Protein AF-A0A6M5YLM3-F1 (afdb_monomer_lite)

Secondary structure (DSSP, 8-state):
--HHHHHHHHHHH-TT-HHHHHHHHHHHHTTT-HHHHHHHHHHHHHHHHHHHHHHHH----SS-TTS----HHHHHHHHHHHHHS-SSSEEEE-TT-HHHHHHHHHTHHHHHHHHHHHH-----TTHHHHEEEE---

Radius of gyration: 16.79 Å; chains: 1; bounding box: 40×24×49 Å

Sequence (137 aa):
MNERKGFLKLLAENEDDLTTRLVYADWLDERGEHEEADRQRKWPAAKEWLVRFCRQNNPADEQDTEEWFISYETLLELGREAVERDGRELWFSCGNNMGMCDALRSECGPFWKNWSIVTGVPVPPDAEARSSFSCAC

Foldseek 3Di:
DPVLVVLVVVCVVPVLPLVSLQVSLVVCVVVVVNVLSVLSNCQNVLLVVLQVLLCVQQPDDPVCNVQDRQHSVNLLVQQVCLQVPPDLASEGENEQRPSSLVSCLVCVVSSQVSSCSNVVDDDDPCHNVRYDYDYDD

Structure (mmCIF, N/CA/C/O backbone):
data_AF-A0A6M5YLM3-F1
#
_entry.id   AF-A0A6M5YLM3-F1
#
loop_
_atom_site.group_PDB
_atom_site.id
_atom_site.type_symbol
_atom_site.label_atom_id
_atom_site.label_alt_id
_atom_site.label_comp_id
_atom_site.label_asym_id
_atom_site.label_entity_id
_atom_site.label_seq_id
_atom_site.pdbx_PDB_ins_code
_atom_site.Cartn_x
_atom_site.Cartn_y
_atom_site.Cartn_z
_atom_site.occupancy
_atom_site.B_iso_or_equiv
_atom_site.auth_seq_id
_atom_site.auth_comp_id
_atom_site.auth_asym_id
_atom_site.auth_atom_id
_atom_site.pdbx_PDB_model_num
ATOM 1 N N . MET A 1 1 ? -4.483 15.727 24.488 1.00 56.06 1 MET A N 1
ATOM 2 C CA . MET A 1 1 ? -3.949 15.148 23.232 1.00 56.06 1 MET A CA 1
ATOM 3 C C . MET A 1 1 ? -4.915 14.046 22.820 1.00 56.06 1 MET A C 1
ATOM 5 O O . MET A 1 1 ? -5.325 13.307 23.698 1.00 56.06 1 MET A O 1
ATOM 9 N N . ASN A 1 2 ? -5.370 13.989 21.567 1.00 88.06 2 ASN A N 1
ATOM 10 C CA . ASN A 1 2 ? -6.270 12.914 21.119 1.00 88.06 2 ASN A CA 1
ATOM 11 C C . ASN A 1 2 ? -5.432 11.629 20.955 1.00 88.06 2 ASN A C 1
ATOM 13 O O . ASN A 1 2 ? -4.436 11.685 20.238 1.00 88.06 2 ASN A O 1
ATOM 17 N N . GLU A 1 3 ? -5.799 10.524 21.615 1.00 91.62 3 GLU A N 1
ATOM 18 C CA . GLU A 1 3 ? -5.079 9.233 21.573 1.00 91.62 3 GLU A CA 1
ATOM 19 C C . GLU A 1 3 ? -4.790 8.784 20.136 1.00 91.62 3 GLU A C 1
ATOM 21 O O . GLU A 1 3 ? -3.657 8.426 19.819 1.00 91.62 3 GLU A O 1
ATOM 26 N N . ARG A 1 4 ? -5.762 8.954 19.226 1.00 95.06 4 ARG A N 1
ATOM 27 C CA . ARG A 1 4 ? -5.594 8.691 17.789 1.00 95.06 4 ARG A CA 1
ATOM 28 C C . ARG A 1 4 ? -4.426 9.471 17.193 1.00 95.06 4 ARG A C 1
ATOM 30 O O . ARG A 1 4 ? -3.616 8.916 16.463 1.00 95.06 4 ARG A O 1
ATOM 37 N N . LYS A 1 5 ? -4.307 10.762 17.523 1.00 94.94 5 LYS A N 1
ATOM 38 C CA . LYS A 1 5 ? -3.182 11.597 17.063 1.00 94.94 5 LYS A CA 1
ATOM 39 C C . LYS A 1 5 ? -1.848 11.117 17.642 1.00 94.94 5 LYS A C 1
ATOM 41 O O . LYS A 1 5 ? -0.827 11.317 17.000 1.00 94.94 5 LYS A O 1
ATOM 46 N N . GLY A 1 6 ? -1.857 10.507 18.829 1.00 96.38 6 GLY A N 1
ATOM 47 C CA . GLY A 1 6 ? -0.680 9.880 19.431 1.00 96.38 6 GLY A CA 1
ATOM 48 C C . GLY A 1 6 ? -0.192 8.685 18.615 1.00 96.38 6 GLY A C 1
ATOM 49 O O . GLY A 1 6 ? 0.963 8.678 18.202 1.00 96.38 6 GLY A O 1
ATOM 50 N N . PHE A 1 7 ? -1.084 7.740 18.303 1.00 96.06 7 PHE A N 1
ATOM 51 C CA . PHE A 1 7 ? -0.755 6.586 17.456 1.00 96.06 7 PHE A CA 1
ATOM 52 C C . PHE A 1 7 ? -0.262 6.999 16.070 1.00 96.06 7 PHE A C 1
ATOM 54 O O . PHE A 1 7 ? 0.787 6.543 15.628 1.00 96.06 7 PHE A O 1
ATOM 61 N N . LEU A 1 8 ? -0.976 7.915 15.408 1.00 95.06 8 LEU A N 1
ATOM 62 C CA . LEU A 1 8 ? -0.589 8.395 14.080 1.00 95.06 8 LEU A CA 1
ATOM 63 C C . LEU A 1 8 ? 0.775 9.090 14.089 1.00 95.06 8 LEU A C 1
ATOM 65 O O . LEU A 1 8 ? 1.529 8.954 13.134 1.00 95.06 8 LEU A O 1
ATOM 69 N N . LYS A 1 9 ? 1.109 9.814 15.164 1.00 96.19 9 LYS A N 1
ATOM 70 C CA . LYS A 1 9 ? 2.429 10.427 15.310 1.00 96.19 9 LYS A CA 1
ATOM 71 C C . LYS A 1 9 ? 3.526 9.364 15.439 1.00 96.19 9 LYS A C 1
ATOM 73 O O . LYS A 1 9 ? 4.521 9.464 14.734 1.00 96.19 9 LYS A O 1
ATOM 78 N N . LEU A 1 10 ? 3.338 8.357 16.294 1.00 96.12 10 LEU A N 1
ATOM 79 C CA . LEU A 1 10 ? 4.313 7.273 16.469 1.00 96.12 10 LEU A CA 1
ATOM 80 C C . LEU A 1 10 ? 4.535 6.498 15.164 1.00 96.12 10 LEU A C 1
ATOM 82 O O . LEU A 1 10 ? 5.672 6.249 14.782 1.00 96.12 10 LEU A O 1
ATOM 86 N N . LEU A 1 11 ? 3.457 6.191 14.438 1.00 95.44 11 LEU A N 1
ATOM 87 C CA . LEU A 1 11 ? 3.545 5.518 13.139 1.00 95.44 11 LEU A CA 1
ATOM 88 C C . LEU A 1 11 ? 4.132 6.410 12.037 1.00 95.44 11 LEU A C 1
ATOM 90 O O . LEU A 1 11 ? 4.679 5.888 11.079 1.00 95.44 11 LEU A O 1
ATOM 94 N N . ALA A 1 12 ? 4.049 7.737 12.147 1.00 94.31 12 ALA A N 1
ATOM 95 C CA . ALA A 1 12 ? 4.752 8.635 11.230 1.00 94.31 12 ALA A CA 1
ATOM 96 C C . ALA A 1 12 ? 6.263 8.700 11.520 1.00 94.31 12 ALA A C 1
ATOM 98 O O . ALA A 1 12 ? 7.050 8.928 10.607 1.00 94.31 12 ALA A O 1
ATOM 99 N N . GLU A 1 13 ? 6.672 8.511 12.779 1.00 96.06 13 GLU A N 1
ATOM 100 C CA . GLU A 1 13 ? 8.084 8.449 13.185 1.00 96.06 13 GLU A CA 1
ATOM 101 C C . GLU A 1 13 ? 8.718 7.090 12.847 1.00 96.06 13 GLU A C 1
ATOM 103 O O . GLU A 1 13 ? 9.888 7.033 12.471 1.00 96.06 13 GLU A O 1
ATOM 108 N N . ASN A 1 14 ? 7.949 6.003 12.956 1.00 95.38 14 ASN A N 1
ATOM 109 C CA . ASN A 1 14 ? 8.351 4.660 12.554 1.00 95.38 14 ASN A CA 1
ATOM 110 C C . ASN A 1 14 ? 7.140 3.867 12.040 1.00 95.38 14 ASN A C 1
ATOM 112 O O . ASN A 1 14 ? 6.421 3.226 12.810 1.00 95.38 14 ASN A O 1
ATOM 116 N N . GLU A 1 15 ? 6.921 3.885 10.727 1.00 93.31 15 GLU A N 1
ATOM 117 C CA . GLU A 1 15 ? 5.767 3.208 10.127 1.00 93.31 15 GLU A CA 1
ATOM 118 C C . GLU A 1 15 ? 5.850 1.678 10.203 1.00 93.31 15 GLU A C 1
ATOM 120 O O . GLU A 1 15 ? 4.821 1.001 10.180 1.00 93.31 15 GLU A O 1
ATOM 125 N N . ASP A 1 16 ? 7.049 1.120 10.357 1.00 94.44 16 ASP A N 1
ATOM 126 C CA . ASP A 1 16 ? 7.266 -0.324 10.466 1.00 94.44 16 ASP A CA 1
ATOM 127 C C . ASP A 1 16 ? 7.174 -0.834 11.913 1.00 94.44 16 ASP A C 1
ATOM 129 O O . ASP A 1 16 ? 7.402 -2.019 12.171 1.00 94.44 16 ASP A O 1
ATOM 133 N N . ASP A 1 17 ? 6.802 0.024 12.873 1.00 96.94 17 ASP A N 1
ATOM 134 C CA . ASP A 1 17 ? 6.526 -0.397 14.245 1.00 96.94 17 ASP A CA 1
ATOM 135 C C . ASP A 1 17 ? 5.252 -1.254 14.315 1.00 96.94 17 ASP A C 1
ATOM 137 O O . ASP A 1 17 ? 4.132 -0.775 14.532 1.00 96.94 17 ASP A O 1
ATOM 141 N N . LEU A 1 18 ? 5.448 -2.564 14.157 1.00 96.06 18 LEU A N 1
ATOM 142 C CA . LEU A 1 18 ? 4.393 -3.566 14.240 1.00 96.06 18 LEU A CA 1
ATOM 143 C C . LEU A 1 18 ? 3.655 -3.516 15.582 1.00 96.06 18 LEU A C 1
ATOM 145 O O . LEU A 1 18 ? 2.439 -3.690 15.612 1.00 96.06 18 LEU A O 1
ATOM 149 N N . THR A 1 19 ? 4.364 -3.262 16.685 1.00 97.12 19 THR A N 1
ATOM 150 C CA . THR A 1 19 ? 3.750 -3.247 18.018 1.00 97.12 19 THR A CA 1
ATOM 151 C C . THR A 1 19 ? 2.783 -2.079 18.126 1.00 97.12 19 THR A C 1
ATOM 153 O O . THR A 1 19 ? 1.612 -2.276 18.449 1.00 97.12 19 THR A O 1
ATOM 156 N N . THR A 1 20 ? 3.243 -0.873 17.784 1.00 97.19 20 THR A N 1
ATOM 157 C CA . THR A 1 20 ? 2.396 0.325 17.780 1.00 97.19 20 THR A CA 1
ATOM 158 C C . THR A 1 20 ? 1.204 0.149 16.843 1.00 97.19 20 THR A C 1
ATOM 160 O O . THR A 1 20 ? 0.086 0.532 17.190 1.00 97.19 20 THR A O 1
ATOM 163 N N . ARG A 1 21 ? 1.407 -0.475 15.678 1.00 97.12 21 ARG A N 1
ATOM 164 C CA . ARG A 1 21 ? 0.339 -0.695 14.702 1.00 97.12 21 ARG A CA 1
ATOM 165 C C . ARG A 1 21 ? -0.738 -1.661 15.199 1.00 97.12 21 ARG A C 1
ATOM 167 O O . ARG A 1 21 ? -1.918 -1.385 15.003 1.00 97.12 21 ARG A O 1
ATOM 174 N N . LEU A 1 22 ? -0.357 -2.754 15.863 1.00 97.75 22 LEU A N 1
ATOM 175 C CA . LEU A 1 22 ? -1.309 -3.710 16.441 1.00 97.75 22 LEU A CA 1
ATOM 176 C C . LEU A 1 22 ? -2.087 -3.104 17.612 1.00 97.75 22 LEU A C 1
ATOM 178 O O . LEU A 1 22 ? -3.307 -3.216 17.645 1.00 97.75 22 LEU A O 1
ATOM 182 N N . VAL A 1 23 ? -1.410 -2.384 18.512 1.00 98.06 23 VAL A N 1
ATOM 183 C CA . VAL A 1 23 ? -2.087 -1.676 19.613 1.00 98.06 23 VAL A CA 1
ATOM 184 C C . VAL A 1 23 ? -3.060 -0.630 19.066 1.00 98.06 23 VAL A C 1
ATOM 186 O O . VAL A 1 23 ? -4.170 -0.487 19.576 1.00 98.06 23 VAL A O 1
ATOM 189 N N . TYR A 1 24 ? -2.676 0.084 18.004 1.00 98.00 24 TYR A N 1
ATOM 190 C CA . TYR A 1 24 ? -3.575 1.029 17.355 1.00 98.00 24 TYR A CA 1
ATOM 191 C C . TYR A 1 24 ? -4.788 0.329 16.726 1.00 98.00 24 TYR A C 1
ATOM 193 O O . TYR A 1 24 ? -5.907 0.824 16.854 1.00 98.00 24 TYR A O 1
ATOM 201 N N . ALA A 1 25 ? -4.588 -0.829 16.091 1.00 98.19 25 ALA A N 1
ATOM 202 C CA . ALA A 1 25 ? -5.677 -1.628 15.540 1.00 98.19 25 ALA A CA 1
ATOM 203 C C . ALA A 1 25 ? -6.667 -2.077 16.624 1.00 98.19 25 ALA A C 1
ATOM 205 O O . ALA A 1 25 ? -7.867 -1.910 16.444 1.00 98.19 25 ALA A O 1
ATOM 206 N N . ASP A 1 26 ? -6.190 -2.578 17.763 1.00 98.44 26 ASP A N 1
ATOM 207 C CA . ASP A 1 26 ? -7.068 -2.991 18.865 1.00 98.44 26 ASP A CA 1
ATOM 208 C C . ASP A 1 26 ? -7.832 -1.791 19.451 1.00 98.44 26 ASP A C 1
ATOM 210 O O . ASP A 1 26 ? -9.042 -1.861 19.659 1.00 98.44 26 ASP A O 1
ATOM 214 N N . TRP A 1 27 ? -7.167 -0.641 19.601 1.00 98.12 27 TRP A N 1
ATOM 215 C CA . TRP A 1 27 ? -7.802 0.607 20.042 1.00 98.12 27 TRP A CA 1
ATOM 216 C C . TRP A 1 27 ? -8.924 1.085 19.099 1.00 98.12 27 TRP A C 1
ATOM 218 O O . TRP A 1 27 ? -9.931 1.627 19.571 1.00 98.12 27 TRP A O 1
ATOM 228 N N . LEU A 1 28 ? -8.749 0.910 17.780 1.00 98.12 28 LEU A N 1
ATOM 229 C CA . LEU A 1 28 ? -9.754 1.202 16.748 1.00 98.12 28 LEU A CA 1
ATOM 230 C C . LEU A 1 28 ? -10.935 0.226 16.836 1.00 98.12 28 LEU A C 1
ATOM 232 O O . LEU A 1 28 ? -12.094 0.642 16.786 1.00 98.12 28 LEU A O 1
ATOM 236 N N . ASP A 1 29 ? -10.635 -1.059 17.007 1.00 98.19 29 ASP A N 1
ATOM 237 C CA . ASP A 1 29 ? -11.604 -2.153 17.072 1.00 98.19 29 ASP A CA 1
ATOM 238 C C . ASP A 1 29 ? -12.555 -2.001 18.270 1.00 98.19 29 ASP A C 1
ATOM 240 O O . ASP A 1 29 ? -13.775 -2.069 18.120 1.00 98.19 29 ASP A O 1
ATOM 244 N N . GLU A 1 30 ? -12.011 -1.658 19.443 1.00 97.94 30 GLU A N 1
ATOM 245 C CA . GLU A 1 30 ? -12.773 -1.348 20.663 1.00 97.94 30 GLU A CA 1
ATOM 246 C C . GLU A 1 30 ? -13.740 -0.163 20.497 1.00 97.94 30 GLU A C 1
ATOM 248 O O . GLU A 1 30 ? -14.700 -0.019 21.257 1.00 97.94 30 GLU A O 1
ATOM 253 N N . ARG A 1 31 ? -13.494 0.702 19.508 1.00 97.31 31 ARG A N 1
ATOM 254 C CA . ARG A 1 31 ? -14.304 1.891 19.198 1.00 97.31 31 ARG A CA 1
ATOM 255 C C . ARG A 1 31 ? -15.254 1.676 18.020 1.00 97.31 31 ARG A C 1
ATOM 257 O O . ARG A 1 31 ? -15.941 2.616 17.624 1.00 97.31 31 ARG A O 1
ATOM 264 N N . GLY A 1 32 ? -15.322 0.456 17.487 1.00 97.75 32 GLY A N 1
ATOM 265 C CA . GLY A 1 32 ? -16.178 0.098 16.358 1.00 97.75 32 GLY A CA 1
ATOM 266 C C . GLY A 1 32 ? -15.606 0.475 14.988 1.00 97.75 32 GLY A C 1
ATOM 267 O O . GLY A 1 32 ? -16.296 0.319 13.983 1.00 97.75 32 GLY A O 1
ATOM 268 N N . GLU A 1 33 ? -14.354 0.943 14.909 1.00 97.56 33 GLU A N 1
ATOM 269 C CA . GLU A 1 33 ? -13.656 1.234 13.646 1.00 97.56 33 GLU A CA 1
ATOM 270 C C . GLU A 1 33 ? -13.01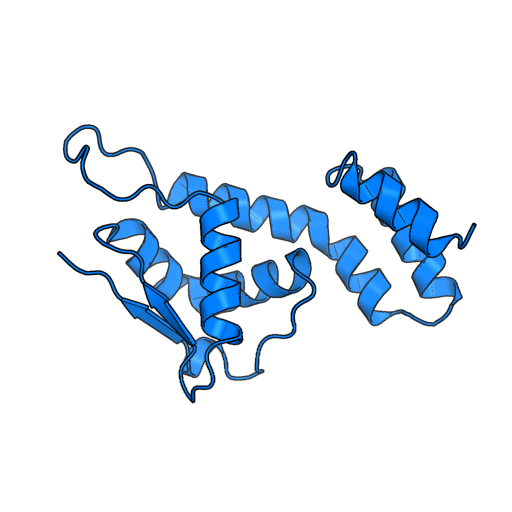8 -0.051 13.065 1.00 97.56 33 GLU A C 1
ATOM 272 O O . GLU A 1 33 ? -11.830 -0.087 12.742 1.00 97.56 33 GLU A O 1
ATOM 277 N N . HIS A 1 34 ? -13.811 -1.124 12.942 1.00 97.81 34 HIS A N 1
ATOM 278 C CA . HIS A 1 34 ? -13.345 -2.478 12.600 1.00 97.81 34 HIS A CA 1
ATOM 279 C C . HIS A 1 34 ? -12.613 -2.559 11.253 1.00 97.81 34 HIS A C 1
ATOM 281 O O . HIS A 1 34 ? -11.590 -3.229 11.142 1.00 97.81 34 HIS A O 1
ATOM 287 N N . GLU A 1 35 ? -13.101 -1.860 10.224 1.00 96.75 35 GLU A N 1
ATOM 288 C CA . GLU A 1 35 ? -12.489 -1.881 8.886 1.00 96.75 35 GLU A CA 1
ATOM 289 C C . GLU A 1 35 ? -11.086 -1.259 8.887 1.00 96.75 35 GLU A C 1
ATOM 291 O O . GLU A 1 35 ? -10.152 -1.789 8.281 1.00 96.75 35 GLU A O 1
ATOM 296 N N . GLU A 1 36 ? -10.923 -0.155 9.615 1.00 96.88 36 GLU A N 1
ATOM 297 C CA . GLU A 1 36 ? -9.639 0.523 9.760 1.00 96.88 36 GLU A CA 1
ATOM 298 C C . GLU A 1 36 ? -8.685 -0.300 10.635 1.00 96.88 36 GLU A C 1
ATOM 300 O O . GLU A 1 36 ? -7.515 -0.444 10.284 1.00 96.88 36 GLU A O 1
ATOM 305 N N . ALA A 1 37 ? -9.178 -0.921 11.713 1.00 97.94 37 ALA A N 1
ATOM 306 C CA . ALA A 1 37 ? -8.400 -1.867 12.514 1.00 97.94 37 ALA A CA 1
ATOM 307 C C . ALA A 1 37 ? -7.856 -3.021 11.654 1.00 97.94 37 ALA A C 1
ATOM 309 O O . ALA A 1 37 ? -6.664 -3.340 11.682 1.00 97.94 37 ALA A O 1
ATOM 310 N N . ASP A 1 38 ? -8.711 -3.606 10.820 1.00 98.19 38 ASP A N 1
ATOM 311 C CA . ASP A 1 38 ? -8.347 -4.657 9.877 1.00 98.19 38 ASP A CA 1
ATOM 312 C C . ASP A 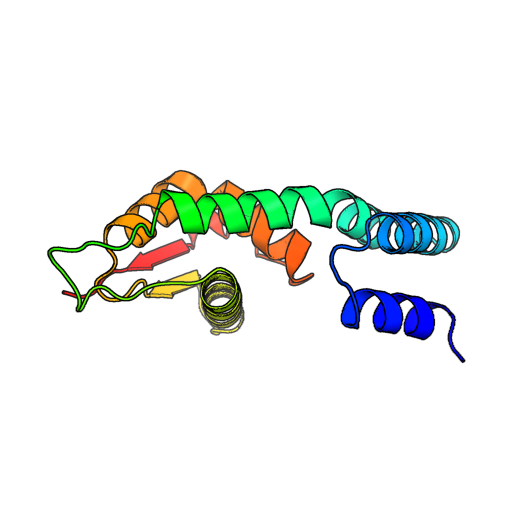1 38 ? -7.294 -4.205 8.864 1.00 98.19 38 ASP A C 1
ATOM 314 O O . ASP A 1 38 ? -6.361 -4.955 8.554 1.00 98.19 38 ASP A O 1
ATOM 318 N N . ARG A 1 39 ? -7.417 -2.979 8.349 1.00 97.62 39 ARG A N 1
ATOM 319 C CA . ARG A 1 39 ? -6.422 -2.390 7.450 1.00 97.62 39 ARG A CA 1
ATOM 320 C C . ARG A 1 39 ? -5.071 -2.252 8.144 1.00 97.62 39 ARG A C 1
ATOM 322 O O . ARG A 1 39 ? -4.066 -2.671 7.573 1.00 97.62 39 ARG A O 1
ATOM 329 N N . GLN A 1 40 ? -5.042 -1.740 9.376 1.00 97.69 40 GLN A N 1
ATOM 330 C CA . GLN A 1 40 ? -3.813 -1.610 10.166 1.00 97.69 40 GLN A CA 1
ATOM 331 C C . GLN A 1 40 ? -3.136 -2.969 10.395 1.00 97.69 40 GLN A C 1
ATOM 333 O O . GLN A 1 40 ? -1.921 -3.076 10.242 1.00 97.69 40 GLN A O 1
ATOM 338 N N . ARG A 1 41 ? -3.905 -4.032 10.666 1.00 97.94 41 ARG A N 1
ATOM 339 C CA . ARG A 1 41 ? -3.371 -5.402 10.815 1.00 97.94 41 ARG A CA 1
ATOM 340 C C . ARG A 1 41 ? -2.791 -5.963 9.512 1.00 97.94 41 ARG A C 1
ATOM 342 O O . ARG A 1 41 ? -1.798 -6.685 9.546 1.00 97.94 41 ARG A O 1
ATOM 349 N N . LYS A 1 42 ? -3.388 -5.636 8.361 1.00 98.19 42 LYS A N 1
ATOM 350 C CA . LYS A 1 42 ? -2.946 -6.099 7.027 1.00 98.19 42 LYS A CA 1
ATOM 351 C C . LYS A 1 42 ? -1.783 -5.280 6.456 1.00 98.19 42 LYS A C 1
ATOM 353 O O . LYS A 1 42 ? -1.073 -5.767 5.578 1.00 98.19 42 LYS A O 1
ATOM 358 N N . TRP A 1 43 ? -1.584 -4.058 6.948 1.00 98.06 43 TRP A N 1
ATOM 359 C CA . TRP A 1 43 ? -0.613 -3.098 6.419 1.00 98.06 43 TRP A CA 1
ATOM 360 C C . TRP A 1 43 ? 0.825 -3.637 6.301 1.00 98.06 43 TRP A C 1
ATOM 362 O O . TRP A 1 43 ? 1.397 -3.462 5.227 1.00 98.06 43 TRP A O 1
ATOM 372 N N . PRO A 1 44 ? 1.412 -4.343 7.296 1.00 97.56 44 PRO A N 1
ATOM 373 C CA . PRO A 1 44 ? 2.804 -4.802 7.200 1.00 97.56 44 PRO A CA 1
ATOM 374 C C . PRO A 1 44 ? 3.039 -5.755 6.023 1.00 97.56 44 PRO A C 1
ATOM 376 O O . PRO A 1 44 ? 3.957 -5.555 5.232 1.00 97.56 44 PRO A O 1
ATOM 379 N N . ALA A 1 45 ? 2.158 -6.746 5.859 1.00 97.94 45 ALA A N 1
ATOM 380 C CA . ALA A 1 45 ? 2.242 -7.700 4.756 1.00 97.94 45 ALA A CA 1
ATOM 381 C C . ALA A 1 45 ? 2.002 -7.027 3.394 1.00 97.94 45 ALA A C 1
ATOM 383 O O . ALA A 1 45 ? 2.632 -7.391 2.403 1.00 97.94 45 ALA A O 1
ATOM 384 N N . ALA A 1 46 ? 1.114 -6.030 3.343 1.00 98.00 46 ALA A N 1
ATOM 385 C CA . ALA A 1 46 ? 0.854 -5.270 2.126 1.00 98.00 46 ALA A CA 1
ATOM 386 C C . ALA A 1 46 ? 2.052 -4.406 1.704 1.00 98.00 46 ALA A C 1
ATOM 388 O O . ALA A 1 46 ? 2.427 -4.413 0.529 1.00 98.00 46 ALA A O 1
ATOM 389 N N . LYS A 1 47 ? 2.698 -3.719 2.657 1.00 97.62 47 LYS A N 1
ATOM 390 C CA . LYS A 1 47 ? 3.938 -2.976 2.397 1.00 97.62 47 LYS A CA 1
ATOM 391 C C . LYS A 1 47 ? 5.055 -3.911 1.947 1.00 97.62 47 LYS A C 1
ATOM 393 O O . LYS A 1 47 ? 5.689 -3.644 0.930 1.00 97.62 47 LYS A O 1
ATOM 398 N N . GLU A 1 48 ? 5.273 -5.021 2.652 1.00 97.50 48 GLU A N 1
ATOM 399 C CA . GLU A 1 48 ? 6.298 -6.001 2.274 1.00 97.50 48 GLU A CA 1
ATOM 400 C C . GLU A 1 48 ? 6.077 -6.526 0.849 1.00 97.50 48 GLU A C 1
ATOM 402 O O . GLU A 1 48 ? 7.028 -6.632 0.069 1.00 97.50 48 GLU A O 1
ATOM 407 N N . TRP A 1 49 ? 4.822 -6.804 0.482 1.00 98.19 49 TRP A N 1
ATOM 408 C CA . TRP A 1 49 ? 4.479 -7.228 -0.869 1.00 98.19 49 TRP A CA 1
ATOM 409 C C . TRP A 1 49 ? 4.872 -6.174 -1.911 1.00 98.19 49 TRP A C 1
ATOM 411 O O . TRP A 1 49 ? 5.546 -6.528 -2.875 1.00 98.19 49 TRP A O 1
ATOM 421 N N . LEU A 1 50 ? 4.517 -4.899 -1.704 1.00 97.44 50 LEU A N 1
ATOM 422 C CA . LEU A 1 50 ? 4.831 -3.808 -2.640 1.00 97.44 50 LEU A CA 1
ATOM 423 C C . LEU A 1 50 ? 6.340 -3.568 -2.762 1.00 97.44 50 LEU A C 1
ATOM 425 O O . LEU A 1 50 ? 6.858 -3.456 -3.870 1.00 97.44 50 LEU A O 1
ATOM 429 N N . VAL A 1 51 ? 7.067 -3.560 -1.642 1.00 95.75 51 VAL A N 1
ATOM 430 C CA . VAL A 1 51 ? 8.532 -3.410 -1.641 1.00 95.75 51 VAL A CA 1
ATOM 431 C C . VAL A 1 51 ? 9.191 -4.553 -2.412 1.00 95.75 51 VAL A C 1
ATOM 433 O O . VAL A 1 51 ? 10.081 -4.334 -3.239 1.00 95.75 51 VAL A O 1
ATOM 436 N N . ARG A 1 52 ? 8.743 -5.792 -2.180 1.00 95.81 52 ARG A N 1
ATOM 437 C CA . ARG A 1 52 ? 9.245 -6.960 -2.910 1.00 95.81 52 ARG A CA 1
ATOM 438 C C . ARG A 1 52 ? 8.898 -6.888 -4.396 1.00 95.81 52 ARG A C 1
ATOM 440 O O . ARG A 1 52 ? 9.755 -7.222 -5.210 1.00 95.81 52 ARG A O 1
ATOM 447 N N . PHE A 1 53 ? 7.685 -6.456 -4.728 1.00 95.50 53 PHE A N 1
ATOM 448 C CA . PHE A 1 53 ? 7.217 -6.284 -6.099 1.00 95.50 53 PHE A CA 1
ATOM 449 C C . PHE A 1 53 ? 8.094 -5.287 -6.868 1.00 95.50 53 PHE A C 1
ATOM 451 O O . PHE A 1 53 ? 8.587 -5.635 -7.940 1.00 95.50 53 PHE A O 1
ATOM 458 N N . CYS A 1 54 ? 8.395 -4.118 -6.287 1.00 92.75 54 CYS A N 1
ATOM 459 C CA . CYS A 1 54 ? 9.344 -3.165 -6.870 1.00 92.75 54 CYS A CA 1
ATOM 460 C C . CYS A 1 54 ? 10.718 -3.804 -7.086 1.00 92.75 54 CYS A C 1
ATOM 462 O O . CYS A 1 54 ? 11.252 -3.769 -8.187 1.00 92.75 54 CYS A O 1
ATOM 464 N N . ARG A 1 55 ? 11.279 -4.454 -6.059 1.00 90.81 55 ARG A N 1
ATOM 465 C CA . ARG A 1 55 ? 12.623 -5.046 -6.146 1.00 90.81 55 ARG A CA 1
ATOM 466 C C . ARG A 1 55 ? 12.744 -6.129 -7.225 1.00 90.81 55 ARG A C 1
ATOM 468 O O . ARG A 1 55 ? 13.822 -6.312 -7.775 1.00 90.81 55 ARG A O 1
ATOM 475 N N . GLN A 1 56 ? 11.682 -6.893 -7.468 1.00 91.75 56 GLN A N 1
ATOM 476 C CA . GLN A 1 56 ? 11.697 -8.004 -8.424 1.00 91.75 56 GLN A CA 1
ATOM 477 C C . GLN A 1 56 ? 11.498 -7.556 -9.873 1.00 91.75 56 GLN A C 1
ATOM 479 O O . GLN A 1 56 ? 12.049 -8.193 -10.765 1.00 91.75 56 GLN A O 1
ATOM 484 N N . ASN A 1 57 ? 10.729 -6.489 -10.096 1.00 89.50 57 ASN A N 1
ATOM 485 C CA . ASN A 1 57 ? 10.285 -6.076 -11.433 1.00 89.50 57 ASN A CA 1
ATOM 486 C C . ASN A 1 57 ? 10.894 -4.751 -11.904 1.00 89.50 57 ASN A C 1
ATOM 488 O O . ASN A 1 57 ? 10.559 -4.270 -12.978 1.00 89.50 57 ASN A O 1
ATOM 492 N N . ASN A 1 58 ? 11.777 -4.169 -11.097 1.00 84.00 58 ASN A N 1
ATOM 493 C CA . ASN A 1 58 ? 12.571 -2.996 -11.434 1.00 84.00 58 ASN A CA 1
ATOM 494 C C . ASN A 1 58 ? 14.045 -3.208 -11.014 1.00 84.00 58 ASN A C 1
ATOM 496 O O . ASN A 1 58 ? 14.565 -2.468 -10.171 1.00 84.00 58 ASN A O 1
ATOM 500 N N . PRO A 1 59 ? 14.707 -4.292 -11.477 1.00 77.56 59 PRO A N 1
ATOM 501 C CA . PRO A 1 59 ? 16.142 -4.442 -11.271 1.00 77.56 59 PRO A CA 1
ATOM 502 C C . PRO A 1 59 ? 16.881 -3.346 -12.046 1.00 77.56 59 PRO A C 1
ATOM 504 O O . PRO A 1 59 ? 16.433 -2.936 -13.107 1.00 77.56 59 PRO A O 1
ATOM 507 N N . ALA A 1 60 ? 18.022 -2.886 -11.534 1.00 69.75 60 ALA A N 1
ATOM 508 C CA . ALA A 1 60 ? 18.871 -1.984 -12.304 1.00 69.75 60 ALA A CA 1
ATOM 509 C C . ALA A 1 60 ? 19.367 -2.709 -13.565 1.00 69.75 60 ALA A C 1
ATOM 511 O O . ALA A 1 60 ? 20.045 -3.735 -13.445 1.00 69.75 60 ALA A O 1
ATOM 512 N N . ASP A 1 61 ? 19.037 -2.189 -14.745 1.00 71.12 61 ASP A N 1
ATOM 513 C CA . ASP A 1 61 ? 19.646 -2.641 -15.989 1.00 71.12 61 ASP A CA 1
ATOM 514 C C . ASP A 1 61 ? 20.981 -1.909 -16.191 1.00 71.12 61 ASP A C 1
ATOM 516 O O . ASP A 1 61 ? 21.041 -0.703 -16.425 1.00 71.12 61 ASP A O 1
ATOM 520 N N . GLU A 1 62 ? 22.092 -2.639 -16.071 1.00 68.94 62 GLU A N 1
ATOM 521 C CA . GLU A 1 62 ? 23.433 -2.087 -16.304 1.00 68.94 62 GLU A CA 1
ATOM 522 C C . GLU A 1 62 ? 23.671 -1.711 -17.780 1.00 68.94 62 GLU A C 1
ATOM 524 O O . GLU A 1 62 ? 24.630 -0.998 -18.083 1.00 68.94 62 GLU A O 1
ATOM 529 N N . GLN A 1 63 ? 22.830 -2.194 -18.701 1.00 68.19 63 GLN A N 1
ATOM 530 C CA . GLN A 1 63 ? 22.911 -1.912 -20.135 1.00 68.19 63 GLN A CA 1
ATOM 531 C C . GLN A 1 63 ? 22.030 -0.732 -20.556 1.00 68.19 63 GLN A C 1
ATOM 533 O O . GLN A 1 63 ? 22.365 -0.072 -21.540 1.00 68.19 63 GLN A O 1
ATOM 538 N N . ASP A 1 64 ? 20.963 -0.441 -19.808 1.00 71.75 64 ASP A N 1
ATOM 539 C CA . ASP A 1 64 ? 20.091 0.713 -20.023 1.00 71.75 64 ASP A CA 1
ATOM 540 C C . ASP A 1 64 ? 20.050 1.608 -18.779 1.00 71.75 64 ASP A C 1
ATOM 542 O O . ASP A 1 64 ? 19.149 1.564 -17.944 1.00 71.75 64 ASP A O 1
ATOM 546 N N . THR A 1 65 ? 21.056 2.475 -18.668 1.00 72.44 65 THR A N 1
ATOM 547 C CA . THR A 1 65 ? 21.141 3.460 -17.581 1.00 72.44 65 THR A CA 1
ATOM 548 C C . THR A 1 65 ? 20.090 4.568 -17.676 1.00 72.44 65 THR A C 1
ATOM 550 O O . THR A 1 65 ? 20.011 5.399 -16.770 1.00 72.44 65 THR A O 1
ATOM 553 N N . GLU A 1 66 ? 19.341 4.636 -18.781 1.00 77.75 66 GLU A N 1
ATOM 554 C CA . GLU A 1 66 ? 18.255 5.596 -18.980 1.00 77.75 66 GLU A CA 1
ATOM 555 C C . GLU A 1 66 ? 16.892 5.005 -18.579 1.00 77.75 66 GLU A C 1
ATOM 557 O O . GLU A 1 66 ? 15.909 5.750 -18.532 1.00 77.75 66 GLU A O 1
ATOM 562 N N . GLU A 1 67 ? 16.812 3.707 -18.243 1.00 79.75 67 GLU A N 1
ATOM 563 C CA . GLU A 1 67 ? 15.587 3.083 -17.742 1.00 79.75 67 GLU A CA 1
ATOM 564 C C . GLU A 1 67 ? 15.122 3.756 -16.444 1.00 79.75 67 GLU A C 1
ATOM 566 O O . GLU A 1 67 ? 15.856 3.901 -15.458 1.00 79.75 67 GLU A O 1
ATOM 571 N N . TRP A 1 68 ? 13.864 4.194 -16.435 1.00 83.50 68 TRP A N 1
ATOM 572 C CA . TRP A 1 68 ? 13.299 4.860 -15.280 1.00 83.50 68 TRP A CA 1
ATOM 573 C C . TRP A 1 68 ? 13.123 3.884 -14.116 1.00 83.50 68 TRP A C 1
ATOM 575 O O . TRP A 1 68 ? 12.271 2.995 -14.129 1.00 83.50 68 TRP A O 1
ATOM 585 N N . PHE A 1 69 ? 13.887 4.111 -13.051 1.00 87.44 69 PHE A N 1
ATOM 586 C CA . PHE A 1 69 ? 13.731 3.389 -11.798 1.00 87.44 69 PHE A CA 1
ATOM 587 C C . PHE A 1 69 ? 12.499 3.881 -11.016 1.00 87.44 69 PHE A C 1
ATOM 589 O O . PHE A 1 69 ? 12.494 4.975 -10.449 1.00 87.44 69 PHE A O 1
ATOM 596 N N . ILE A 1 70 ? 11.472 3.035 -10.926 1.00 88.81 70 ILE A N 1
ATOM 597 C CA . ILE A 1 70 ? 10.266 3.250 -10.115 1.00 88.81 70 ILE A CA 1
ATOM 598 C C . ILE A 1 70 ? 10.468 2.682 -8.698 1.00 88.81 70 ILE A C 1
ATOM 600 O O . ILE A 1 70 ? 10.398 1.466 -8.476 1.00 88.81 70 ILE A O 1
ATOM 604 N N . SER A 1 71 ? 10.724 3.559 -7.720 1.00 91.31 71 SER A N 1
ATOM 605 C CA . SER A 1 71 ? 10.843 3.165 -6.308 1.00 91.31 71 SER A CA 1
ATOM 606 C C . SER A 1 71 ? 9.489 2.769 -5.703 1.00 91.31 71 SER A C 1
ATOM 608 O O . SER A 1 71 ? 8.436 2.956 -6.315 1.00 91.31 71 SER A O 1
ATOM 610 N N . TYR A 1 72 ? 9.502 2.242 -4.474 1.00 93.69 72 TYR A N 1
ATOM 611 C CA . TYR A 1 72 ? 8.275 1.980 -3.715 1.00 93.69 72 TYR A CA 1
ATOM 612 C C . TYR A 1 72 ? 7.444 3.258 -3.526 1.00 93.69 72 TYR A C 1
ATOM 614 O O . TYR A 1 72 ? 6.239 3.251 -3.761 1.00 93.69 72 TYR A O 1
ATOM 622 N N . GLU A 1 73 ? 8.085 4.366 -3.165 1.00 94.44 73 GLU A N 1
ATOM 623 C CA . GLU A 1 73 ? 7.443 5.666 -2.970 1.00 94.44 73 GLU A CA 1
ATOM 624 C C . GLU A 1 73 ? 6.848 6.191 -4.280 1.00 94.44 73 GLU A C 1
ATOM 626 O O . GLU A 1 73 ? 5.673 6.555 -4.310 1.00 94.44 73 GLU A O 1
ATOM 631 N N . THR A 1 74 ? 7.608 6.136 -5.380 1.00 93.12 74 THR A N 1
ATOM 632 C CA . THR A 1 74 ? 7.114 6.526 -6.710 1.00 93.12 74 THR A CA 1
ATOM 633 C C . THR A 1 74 ? 5.931 5.659 -7.144 1.00 93.12 74 THR A C 1
ATOM 635 O O . THR A 1 74 ? 4.951 6.173 -7.677 1.00 93.12 74 THR A O 1
ATOM 638 N N . LEU A 1 75 ? 5.967 4.350 -6.871 1.00 93.56 75 LEU A N 1
ATOM 639 C CA . LEU A 1 75 ? 4.851 3.450 -7.164 1.00 93.56 75 LEU A CA 1
ATOM 640 C C . LEU A 1 75 ? 3.582 3.854 -6.392 1.00 93.56 75 LEU A C 1
ATOM 642 O O . LEU A 1 75 ? 2.476 3.803 -6.939 1.00 93.56 75 LEU A O 1
ATOM 646 N N . LEU A 1 76 ? 3.723 4.273 -5.129 1.00 95.62 76 LEU A N 1
ATOM 647 C CA . LEU A 1 76 ? 2.593 4.770 -4.347 1.00 95.62 76 LEU A CA 1
ATOM 648 C C . LEU A 1 76 ? 2.017 6.060 -4.938 1.00 95.62 76 LEU A C 1
ATOM 650 O O . LEU A 1 76 ? 0.794 6.166 -5.040 1.00 95.62 76 LEU A O 1
ATOM 654 N N . GLU A 1 77 ? 2.873 7.009 -5.317 1.00 93.44 77 GLU A N 1
ATOM 655 C CA . GLU A 1 77 ? 2.486 8.296 -5.911 1.00 93.44 77 GLU A CA 1
ATOM 656 C C . GLU A 1 77 ? 1.748 8.112 -7.238 1.00 93.44 77 GLU A C 1
ATOM 658 O O . GLU A 1 77 ? 0.636 8.613 -7.387 1.00 93.44 77 GLU A O 1
ATOM 663 N N . LEU A 1 78 ? 2.287 7.301 -8.148 1.00 91.62 78 LEU A N 1
ATOM 664 C CA . LEU A 1 78 ? 1.646 7.002 -9.430 1.00 91.62 78 LEU A CA 1
ATOM 665 C C . LEU A 1 78 ? 0.264 6.356 -9.251 1.00 91.62 78 LEU A C 1
ATOM 667 O O . LEU A 1 78 ? -0.677 6.668 -9.981 1.00 91.62 78 LEU A O 1
ATOM 671 N N . GLY A 1 79 ? 0.100 5.499 -8.237 1.00 92.56 79 GLY A N 1
ATOM 672 C CA . GLY A 1 79 ? -1.211 4.948 -7.897 1.00 92.56 79 GLY A CA 1
ATOM 673 C C . GLY A 1 79 ? -2.192 6.017 -7.401 1.00 92.56 79 GLY A C 1
ATOM 674 O O . GLY A 1 79 ? -3.378 5.944 -7.723 1.00 92.56 79 GLY A O 1
ATOM 675 N N . ARG A 1 80 ? -1.716 7.038 -6.667 1.00 92.31 80 ARG A N 1
ATOM 676 C CA . ARG A 1 80 ? -2.565 8.159 -6.218 1.00 92.31 80 ARG A CA 1
ATOM 677 C C . ARG A 1 80 ? -3.010 8.974 -7.415 1.00 92.31 80 ARG A C 1
ATOM 679 O O . ARG A 1 80 ? -4.204 9.201 -7.562 1.00 92.31 80 ARG A O 1
ATOM 686 N N . GLU A 1 81 ? -2.077 9.334 -8.291 1.00 90.94 81 GLU A N 1
ATOM 687 C CA . GLU A 1 81 ? -2.371 10.080 -9.514 1.00 90.94 81 GLU A CA 1
ATOM 688 C C . GLU A 1 81 ? -3.395 9.348 -10.387 1.00 90.94 81 GLU A C 1
ATOM 690 O O . GLU A 1 81 ? -4.342 9.963 -10.873 1.00 90.94 81 GLU A O 1
ATOM 695 N N . ALA A 1 82 ? -3.258 8.028 -10.539 1.00 89.62 82 ALA A N 1
ATOM 696 C CA . ALA A 1 82 ? -4.192 7.212 -11.307 1.00 89.62 82 ALA A CA 1
ATOM 697 C C . ALA A 1 82 ? -5.614 7.204 -10.715 1.00 89.62 82 ALA A C 1
ATOM 699 O O . ALA A 1 82 ? -6.582 7.199 -11.474 1.00 89.62 82 ALA A O 1
ATOM 700 N N . VAL A 1 83 ? -5.752 7.207 -9.383 1.00 89.25 83 VAL A N 1
ATOM 701 C CA . VAL A 1 83 ? -7.054 7.227 -8.687 1.00 89.25 83 VAL A CA 1
ATOM 702 C C . VAL A 1 83 ? -7.661 8.632 -8.630 1.00 89.25 83 VAL A C 1
ATOM 704 O O . VAL A 1 83 ? -8.875 8.779 -8.750 1.00 89.25 83 VAL A O 1
ATOM 707 N N . GLU A 1 84 ? -6.837 9.663 -8.437 1.00 86.88 84 GLU A N 1
ATOM 708 C CA . GLU A 1 84 ? -7.265 11.066 -8.350 1.00 86.88 84 GLU A CA 1
ATOM 709 C C . GLU A 1 84 ? -7.622 11.657 -9.716 1.00 86.88 84 GLU A C 1
ATOM 711 O O . GLU A 1 84 ? -8.409 12.604 -9.802 1.00 86.88 84 GLU A O 1
ATOM 716 N N . ARG A 1 85 ? -7.064 11.103 -10.798 1.00 82.00 85 ARG A N 1
ATOM 717 C CA . ARG A 1 85 ? -7.404 11.506 -12.157 1.00 82.00 85 ARG A CA 1
ATOM 718 C C . ARG A 1 85 ? -8.872 11.186 -12.432 1.00 82.00 85 ARG A C 1
ATOM 720 O O . ARG A 1 85 ? -9.278 10.030 -12.499 1.00 82.00 85 ARG A O 1
ATOM 727 N N . ASP A 1 86 ? -9.664 12.236 -12.623 1.00 63.19 86 ASP A N 1
ATOM 728 C CA . ASP A 1 86 ? -11.092 12.133 -12.919 1.00 63.19 86 ASP A CA 1
ATOM 729 C C . ASP A 1 86 ? -11.290 11.430 -14.274 1.00 63.19 86 ASP A C 1
ATOM 731 O O . ASP A 1 86 ? -11.066 12.003 -15.346 1.00 63.19 86 ASP A O 1
ATOM 735 N N . GLY A 1 87 ? -11.600 10.133 -14.236 1.00 62.62 87 GLY A N 1
ATOM 736 C CA . GLY A 1 87 ? -11.538 9.295 -15.424 1.00 62.62 87 GLY A CA 1
ATOM 737 C C . GLY A 1 87 ? -12.140 7.908 -15.242 1.00 62.62 87 GLY A C 1
ATOM 738 O O . GLY A 1 87 ? -12.070 7.274 -14.191 1.00 62.62 87 GLY A O 1
ATOM 739 N N . ARG A 1 88 ? -12.720 7.389 -16.328 1.00 72.69 88 ARG A N 1
ATOM 740 C CA . ARG A 1 88 ? -13.203 6.001 -16.422 1.00 72.69 88 ARG A CA 1
ATOM 741 C C . ARG A 1 88 ? -12.068 4.970 -16.365 1.00 72.69 88 ARG A C 1
ATOM 743 O O . ARG A 1 88 ? -12.356 3.789 -16.242 1.00 72.69 88 ARG A O 1
ATOM 750 N N . GLU A 1 89 ? -10.813 5.402 -16.408 1.00 84.25 89 GLU A N 1
ATOM 751 C CA . GLU A 1 89 ? -9.618 4.566 -16.535 1.00 84.25 89 GLU A CA 1
ATOM 752 C C . GLU A 1 89 ? -8.586 4.969 -15.473 1.00 84.25 89 GLU A C 1
ATOM 754 O O . GLU A 1 89 ? -8.342 6.159 -15.272 1.00 84.25 89 GLU A O 1
ATOM 759 N N . LEU A 1 90 ? -8.000 3.979 -14.800 1.00 86.50 90 LEU A N 1
ATOM 760 C CA . LEU A 1 90 ? -6.887 4.147 -13.869 1.00 86.50 90 LEU A CA 1
ATOM 761 C C . LEU A 1 90 ? -5.594 4.037 -14.677 1.00 86.50 90 LEU A C 1
ATOM 763 O O . LEU A 1 90 ? -5.068 2.943 -14.893 1.00 86.50 90 LEU A O 1
ATOM 767 N N . TRP A 1 91 ? -5.141 5.174 -15.199 1.00 85.00 91 TRP A N 1
ATOM 768 C CA . TRP A 1 91 ? -3.982 5.226 -16.083 1.00 85.00 91 TRP A CA 1
ATOM 769 C C . TRP A 1 91 ? -2.681 5.432 -15.310 1.00 85.00 91 TRP A C 1
ATOM 771 O O . TRP A 1 91 ? -2.581 6.340 -14.487 1.00 85.00 91 TRP A O 1
ATOM 781 N N . PHE A 1 92 ? -1.678 4.620 -15.631 1.00 84.19 92 PHE A N 1
ATOM 782 C CA . PHE A 1 92 ? -0.403 4.553 -14.931 1.00 84.19 92 PHE A CA 1
ATOM 783 C C . PHE A 1 92 ? 0.738 4.508 -15.958 1.00 84.19 92 PHE A C 1
ATOM 785 O O . PHE A 1 92 ? 0.859 3.558 -16.738 1.00 84.19 92 PHE A O 1
ATOM 792 N N . SER A 1 93 ? 1.584 5.538 -15.977 1.00 85.81 93 SER A N 1
ATOM 793 C CA . SER A 1 93 ? 2.759 5.571 -16.853 1.00 85.81 93 SER A CA 1
ATOM 794 C C . SER A 1 93 ? 3.951 4.925 -16.165 1.00 85.81 93 SER A C 1
ATOM 796 O O . SER A 1 93 ? 4.356 5.371 -15.097 1.00 85.81 93 SER A O 1
ATOM 798 N N . CYS A 1 94 ? 4.539 3.915 -16.799 1.00 86.56 94 CYS A N 1
ATOM 799 C CA . CYS A 1 94 ? 5.784 3.289 -16.355 1.00 86.56 94 CYS A CA 1
ATOM 800 C C . CYS A 1 94 ? 7.018 3.875 -17.067 1.00 86.56 94 CYS A C 1
ATOM 802 O O . CYS A 1 94 ? 8.112 3.338 -16.931 1.00 86.56 94 CYS A O 1
ATOM 804 N N . GLY A 1 95 ? 6.861 4.949 -17.857 1.00 86.06 95 GLY A N 1
ATOM 805 C CA . GLY A 1 95 ? 7.942 5.488 -18.692 1.00 86.06 95 GLY A CA 1
ATOM 806 C C . GLY A 1 95 ? 8.523 4.416 -19.617 1.00 86.06 95 GLY A C 1
ATOM 807 O O . GLY A 1 95 ? 7.767 3.626 -20.178 1.00 86.06 95 GLY A O 1
ATOM 808 N N . ASN A 1 96 ? 9.845 4.353 -19.745 1.00 85.19 96 ASN A N 1
ATOM 809 C CA . ASN A 1 96 ? 10.543 3.314 -20.511 1.00 85.19 96 ASN A CA 1
ATOM 810 C C . ASN A 1 96 ? 10.732 1.990 -19.744 1.00 85.19 96 ASN A C 1
ATOM 812 O O . ASN A 1 96 ? 11.292 1.052 -20.303 1.00 85.19 96 ASN A O 1
ATOM 816 N N . ASN A 1 97 ? 10.212 1.863 -18.515 1.00 87.12 97 ASN A N 1
ATOM 817 C CA . ASN A 1 97 ? 10.345 0.651 -17.709 1.00 87.12 97 ASN A CA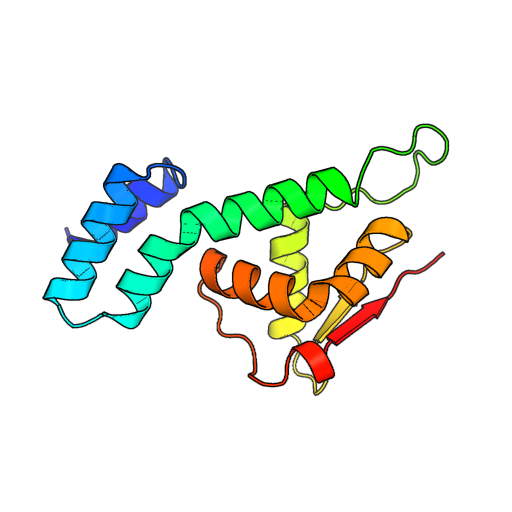 1
ATOM 818 C C . ASN A 1 97 ? 9.323 -0.422 -18.120 1.00 87.12 97 ASN A C 1
ATOM 820 O O . ASN A 1 97 ? 8.213 -0.525 -17.579 1.00 87.12 97 ASN A O 1
ATOM 824 N N . MET A 1 98 ? 9.695 -1.213 -19.128 1.00 87.25 98 MET A N 1
ATOM 825 C CA . MET A 1 98 ? 8.865 -2.294 -19.665 1.00 87.25 98 MET A CA 1
ATOM 826 C C . MET A 1 98 ? 8.594 -3.384 -18.625 1.00 87.25 98 MET A C 1
ATOM 828 O O . MET A 1 98 ? 7.466 -3.872 -18.541 1.00 87.25 98 MET A O 1
ATOM 832 N N . GLY A 1 99 ? 9.600 -3.738 -17.818 1.00 89.31 99 GLY A N 1
ATOM 833 C CA . GLY A 1 99 ? 9.494 -4.803 -16.818 1.00 89.31 99 GLY A CA 1
ATOM 834 C C . GLY A 1 99 ? 8.437 -4.500 -15.759 1.00 89.31 99 GLY A C 1
ATOM 835 O O . GLY A 1 99 ? 7.560 -5.326 -15.496 1.00 89.31 99 GLY A O 1
ATOM 836 N N . MET A 1 100 ? 8.453 -3.283 -15.216 1.00 91.38 100 MET A N 1
ATOM 837 C CA . MET A 1 100 ? 7.444 -2.830 -14.261 1.00 91.38 100 MET A CA 1
ATOM 838 C C . MET A 1 100 ? 6.058 -2.741 -14.909 1.00 91.38 100 MET A C 1
ATOM 840 O O . MET A 1 100 ? 5.065 -3.134 -14.298 1.00 91.38 100 MET A O 1
ATOM 844 N N . CYS A 1 101 ? 5.982 -2.266 -16.154 1.00 91.00 101 CYS A N 1
ATOM 845 C CA . CYS A 1 101 ? 4.722 -2.163 -16.888 1.00 91.00 101 CYS A CA 1
ATOM 846 C C . CYS A 1 101 ? 4.050 -3.533 -17.066 1.00 91.00 101 CYS A C 1
ATOM 848 O O . CYS A 1 101 ? 2.861 -3.691 -16.782 1.00 91.00 101 CYS A O 1
ATOM 850 N N . ASP A 1 102 ? 4.816 -4.544 -17.476 1.00 91.69 102 ASP A N 1
ATOM 851 C CA . ASP A 1 102 ? 4.312 -5.907 -17.648 1.00 91.69 102 ASP A CA 1
ATOM 852 C C . ASP A 1 102 ? 3.956 -6.567 -16.313 1.00 91.69 102 ASP A C 1
ATOM 854 O O . ASP A 1 102 ? 2.927 -7.241 -16.216 1.00 91.69 102 ASP A O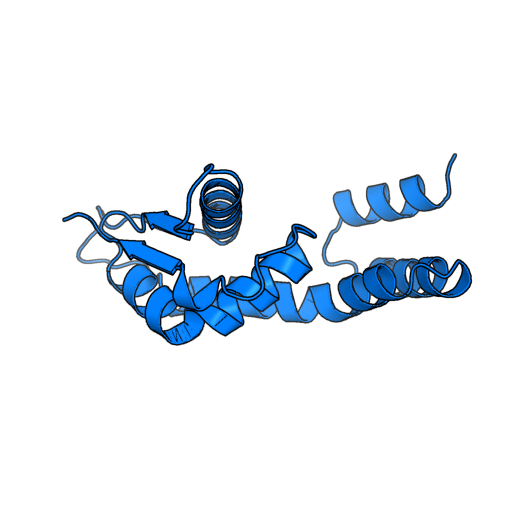 1
ATOM 858 N N . ALA A 1 103 ? 4.743 -6.321 -15.264 1.00 94.00 103 ALA A N 1
ATOM 859 C CA . ALA A 1 103 ? 4.447 -6.807 -13.922 1.00 94.00 103 ALA A CA 1
ATOM 860 C C . ALA A 1 103 ? 3.154 -6.205 -13.352 1.00 94.00 103 ALA A C 1
ATOM 862 O O . ALA A 1 103 ? 2.361 -6.907 -12.729 1.00 94.00 103 ALA A O 1
ATOM 863 N N . LEU A 1 104 ? 2.899 -4.913 -13.575 1.00 93.62 104 LEU A N 1
ATOM 864 C CA . LEU A 1 104 ? 1.666 -4.267 -13.121 1.00 93.62 104 LEU A CA 1
ATOM 865 C C . LEU A 1 104 ? 0.437 -4.776 -13.879 1.00 93.62 104 LEU A C 1
ATOM 867 O O . LEU A 1 104 ? -0.632 -4.906 -13.286 1.00 93.62 104 LEU A O 1
ATOM 871 N N . ARG A 1 105 ? 0.581 -5.120 -15.165 1.00 91.31 105 ARG A N 1
ATOM 872 C CA . ARG A 1 105 ? -0.493 -5.770 -15.933 1.00 91.31 105 ARG A CA 1
ATOM 873 C C . ARG A 1 105 ? -0.798 -7.171 -15.412 1.00 91.31 105 ARG A C 1
ATOM 875 O O . ARG A 1 105 ? -1.969 -7.522 -15.308 1.00 91.31 105 ARG A O 1
ATOM 882 N N . SER A 1 106 ? 0.225 -7.967 -15.101 1.00 94.38 106 SER A N 1
ATOM 883 C CA . SER A 1 106 ? 0.040 -9.348 -14.640 1.00 94.38 106 SER A CA 1
ATOM 884 C C . SER A 1 106 ? -0.456 -9.437 -13.194 1.00 94.38 106 SER A C 1
ATOM 886 O O . SER A 1 106 ? -1.266 -10.306 -12.881 1.00 94.38 106 SER A O 1
ATOM 888 N N . GLU A 1 107 ? -0.032 -8.512 -12.330 1.00 95.50 107 GLU A N 1
ATOM 889 C CA . GLU A 1 107 ? -0.350 -8.481 -10.897 1.00 95.50 107 GLU A CA 1
ATOM 890 C C . GLU A 1 107 ? -1.281 -7.310 -10.525 1.00 95.50 107 GLU A C 1
ATOM 892 O O . GLU A 1 107 ? -1.255 -6.818 -9.395 1.00 95.50 107 GLU A O 1
ATOM 897 N N . CYS A 1 108 ? -2.130 -6.855 -11.454 1.00 94.38 108 CYS A N 1
ATOM 898 C CA . CYS A 1 108 ? -2.964 -5.659 -11.283 1.00 94.38 108 CYS A CA 1
ATOM 899 C C . CYS A 1 108 ? -3.873 -5.718 -10.040 1.00 94.38 108 CYS A C 1
ATOM 901 O O . CYS A 1 108 ? -3.884 -4.796 -9.219 1.00 94.38 108 CYS A O 1
ATOM 903 N N . GLY A 1 109 ? -4.611 -6.818 -9.863 1.00 94.69 109 GLY A N 1
ATOM 904 C CA . GLY A 1 109 ? -5.480 -7.019 -8.699 1.00 94.69 109 GLY A CA 1
ATOM 905 C C . GLY A 1 109 ? -4.707 -7.006 -7.369 1.00 94.69 109 GLY A C 1
ATOM 906 O O . GLY A 1 109 ? -5.029 -6.210 -6.477 1.00 94.69 109 GLY A O 1
ATOM 907 N N . PRO A 1 110 ? -3.666 -7.848 -7.208 1.00 96.81 110 PRO A N 1
ATOM 908 C CA . PRO A 1 110 ? -2.778 -7.811 -6.048 1.00 96.81 110 PRO A CA 1
ATOM 909 C C . PRO A 1 110 ? -2.145 -6.440 -5.789 1.00 96.81 110 PRO A C 1
ATOM 911 O O . PRO A 1 110 ? -2.097 -6.016 -4.631 1.00 96.81 110 PRO A O 1
ATOM 914 N N . PHE A 1 111 ? -1.720 -5.722 -6.830 1.00 96.31 111 PHE A N 1
ATOM 915 C CA . PHE A 1 111 ? -1.186 -4.368 -6.710 1.00 96.31 111 PHE A CA 1
ATOM 916 C C . PHE A 1 111 ? -2.202 -3.426 -6.058 1.00 96.31 111 PHE A C 1
ATOM 918 O O . PHE A 1 111 ? -1.934 -2.910 -4.972 1.00 96.31 111 PHE A O 1
ATOM 925 N N . TRP A 1 112 ? -3.396 -3.267 -6.637 1.00 95.94 112 TRP A N 1
ATOM 926 C CA . TRP A 1 112 ? -4.412 -2.347 -6.112 1.00 95.94 112 TRP A CA 1
ATOM 927 C C . TRP A 1 112 ? -4.901 -2.714 -4.711 1.00 95.94 112 TRP A C 1
ATOM 929 O O . TRP A 1 112 ? -5.155 -1.841 -3.873 1.00 95.94 112 TRP A O 1
ATOM 939 N N . LYS A 1 113 ? -4.979 -4.014 -4.413 1.00 96.69 113 LYS A N 1
ATOM 940 C CA . LYS A 1 113 ? -5.306 -4.495 -3.071 1.00 96.69 113 LYS A CA 1
ATOM 941 C C . LYS A 1 113 ? -4.266 -4.039 -2.047 1.00 96.69 113 LYS A C 1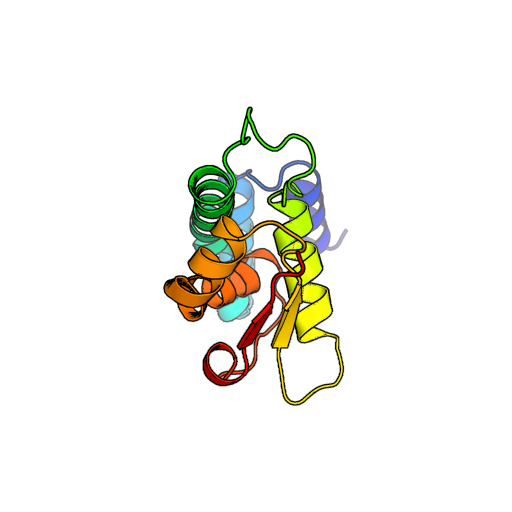
ATOM 943 O O . LYS A 1 113 ? -4.633 -3.467 -1.025 1.00 96.69 113 LYS A O 1
ATOM 948 N N . ASN A 1 114 ? -2.981 -4.289 -2.292 1.00 98.19 114 ASN A N 1
ATOM 949 C CA . ASN A 1 114 ? -1.935 -3.920 -1.336 1.00 98.19 114 ASN A CA 1
ATOM 950 C C . ASN A 1 114 ? -1.733 -2.399 -1.276 1.00 98.19 114 ASN A C 1
ATOM 952 O O . ASN A 1 114 ? -1.573 -1.844 -0.189 1.00 98.19 114 ASN A O 1
ATOM 956 N N . TRP A 1 115 ? -1.830 -1.719 -2.420 1.00 97.62 115 TRP A N 1
ATOM 957 C CA . TRP A 1 115 ? -1.746 -0.265 -2.520 1.00 97.62 115 TRP A CA 1
ATOM 958 C C . TRP A 1 115 ? -2.842 0.434 -1.702 1.00 97.62 115 TRP A C 1
ATOM 960 O O . TRP A 1 115 ? -2.538 1.337 -0.920 1.00 97.62 115 TRP A O 1
ATOM 970 N N . SER A 1 116 ? -4.099 -0.018 -1.791 1.00 96.88 116 SER A N 1
ATOM 971 C CA . SER A 1 116 ? -5.208 0.567 -1.016 1.00 96.88 116 SER A CA 1
ATOM 972 C C . SER A 1 116 ? -5.061 0.336 0.491 1.00 96.88 116 SER A C 1
ATOM 974 O O . SER A 1 116 ? -5.327 1.236 1.288 1.00 96.88 116 SER A O 1
ATOM 976 N N . ILE A 1 117 ? -4.563 -0.835 0.904 1.00 97.81 117 ILE A N 1
ATOM 977 C CA . ILE A 1 117 ? -4.271 -1.127 2.314 1.00 97.81 117 ILE A CA 1
ATOM 978 C C . ILE A 1 117 ? -3.208 -0.161 2.851 1.00 97.81 117 ILE A C 1
ATOM 980 O O . ILE A 1 117 ? -3.400 0.432 3.918 1.00 97.81 117 ILE A O 1
ATOM 984 N N . VAL A 1 118 ? -2.103 0.010 2.119 1.00 97.44 118 VAL A N 1
ATOM 985 C CA . VAL A 1 118 ? -0.971 0.837 2.554 1.00 97.44 118 VAL A CA 1
ATOM 986 C C . VAL A 1 118 ? -1.340 2.315 2.620 1.00 97.44 118 VAL A C 1
ATOM 988 O O . VAL A 1 118 ? -1.061 2.974 3.625 1.00 97.44 118 VAL A O 1
ATOM 991 N N . THR A 1 119 ? -1.998 2.829 1.582 1.00 95.50 119 THR A N 1
ATOM 992 C CA . THR A 1 119 ? -2.323 4.258 1.464 1.00 95.50 119 THR A CA 1
ATOM 993 C C . THR A 1 119 ? -3.580 4.659 2.231 1.00 95.50 119 THR A C 1
ATOM 995 O O . THR A 1 119 ? -3.730 5.829 2.578 1.00 95.50 119 THR A O 1
ATOM 998 N N . GLY A 1 120 ? -4.478 3.706 2.504 1.00 95.06 120 GLY A N 1
ATOM 999 C CA . GLY A 1 120 ? -5.814 3.980 3.037 1.00 95.06 120 GLY A CA 1
ATOM 1000 C C . GLY A 1 120 ? -6.755 4.633 2.022 1.00 95.06 120 GLY A C 1
ATOM 1001 O O . GLY A 1 120 ? -7.834 5.079 2.405 1.00 95.06 120 GLY A O 1
ATOM 1002 N N . VAL A 1 121 ? -6.361 4.715 0.747 1.00 93.94 121 VAL A N 1
ATOM 1003 C CA . VAL A 1 121 ? -7.183 5.296 -0.316 1.00 93.94 121 VAL A CA 1
ATOM 1004 C C . VAL A 1 121 ? -8.056 4.193 -0.922 1.00 93.94 121 VAL A C 1
ATOM 1006 O O . VAL A 1 121 ? -7.525 3.163 -1.349 1.00 93.94 121 VAL A O 1
ATOM 1009 N N . PRO A 1 122 ? -9.391 4.367 -0.959 1.00 91.00 122 PRO A N 1
ATOM 1010 C CA . PRO A 1 122 ? -10.276 3.386 -1.561 1.00 91.00 122 PRO A CA 1
ATOM 1011 C C . PRO A 1 122 ? -10.052 3.324 -3.071 1.00 91.00 122 PRO A C 1
ATOM 1013 O O . PRO A 1 122 ? -9.912 4.343 -3.744 1.00 91.00 122 PRO A O 1
ATOM 1016 N N . VAL A 1 123 ? -10.065 2.106 -3.598 1.00 90.12 123 VAL A N 1
ATOM 1017 C CA . VAL A 1 123 ? -9.928 1.826 -5.025 1.00 90.12 123 VAL A CA 1
ATOM 1018 C C . VAL A 1 123 ? -11.279 1.314 -5.545 1.00 90.12 123 VAL A C 1
ATOM 1020 O O . VAL A 1 123 ? -11.943 0.555 -4.830 1.00 90.12 123 VAL A O 1
ATOM 1023 N N . PRO A 1 124 ? -11.734 1.719 -6.747 1.00 85.75 124 PRO A N 1
ATOM 1024 C CA . PRO A 1 124 ? -12.986 1.226 -7.316 1.00 85.75 124 PRO A CA 1
ATOM 1025 C C . PRO A 1 124 ? -13.034 -0.310 -7.392 1.00 85.75 124 PRO A C 1
ATOM 1027 O O . PRO A 1 124 ? -12.013 -0.938 -7.673 1.00 85.75 124 PRO A O 1
ATOM 1030 N N . PRO A 1 125 ? -14.208 -0.943 -7.201 1.00 84.62 125 PRO A N 1
ATOM 1031 C CA . PRO A 1 125 ? -14.327 -2.405 -7.226 1.00 84.62 125 PRO A CA 1
ATOM 1032 C C . PRO A 1 125 ? -13.987 -3.015 -8.595 1.00 84.62 125 PRO A C 1
ATOM 1034 O O . PRO A 1 125 ? -13.681 -4.199 -8.682 1.00 84.62 125 PRO A O 1
ATOM 1037 N N . ASP A 1 126 ? -14.034 -2.211 -9.658 1.00 87.44 126 ASP A N 1
ATOM 1038 C CA . ASP A 1 126 ? -13.705 -2.563 -11.037 1.00 87.44 126 ASP A CA 1
ATOM 1039 C C . ASP A 1 126 ? -12.320 -2.055 -11.476 1.00 87.44 126 ASP A C 1
ATOM 1041 O O . ASP A 1 126 ? -12.033 -1.993 -12.671 1.00 87.44 126 ASP A O 1
ATOM 1045 N N . ALA A 1 127 ? -11.453 -1.690 -10.526 1.00 87.06 127 ALA A N 1
ATOM 1046 C CA . ALA A 1 127 ? -10.151 -1.098 -10.813 1.00 87.06 127 ALA A CA 1
ATOM 1047 C C . ALA A 1 127 ? -9.293 -1.929 -11.762 1.00 87.06 127 ALA A C 1
ATOM 1049 O O . ALA A 1 127 ? -8.700 -1.362 -12.671 1.00 87.06 127 ALA A O 1
ATOM 1050 N N . GLU A 1 128 ? -9.270 -3.253 -11.616 1.00 85.81 128 GLU A N 1
ATOM 1051 C CA . GLU A 1 128 ? -8.517 -4.133 -12.515 1.00 85.81 128 GLU A CA 1
ATOM 1052 C C . GLU A 1 128 ? -8.985 -3.998 -13.972 1.00 85.81 128 GLU A C 1
ATOM 1054 O O . GLU A 1 128 ? -8.173 -3.803 -14.870 1.00 85.81 128 GLU A O 1
ATOM 1059 N N . ALA A 1 129 ? -10.300 -3.982 -14.204 1.00 86.44 129 ALA A N 1
ATOM 1060 C CA . ALA A 1 129 ? -10.876 -3.817 -15.539 1.00 86.44 129 ALA A CA 1
ATOM 1061 C C . ALA A 1 129 ? -10.671 -2.406 -16.118 1.00 86.44 129 ALA A C 1
ATOM 1063 O O . ALA A 1 129 ? -10.731 -2.218 -17.332 1.00 86.44 129 ALA A O 1
ATOM 1064 N N . ARG A 1 130 ? -10.455 -1.412 -15.252 1.00 87.69 130 ARG A N 1
ATOM 1065 C CA . ARG A 1 130 ? -10.212 -0.010 -15.619 1.00 87.69 130 ARG A CA 1
ATOM 1066 C C . ARG A 1 130 ? -8.733 0.344 -15.688 1.00 87.69 130 ARG A C 1
ATOM 1068 O O . ARG A 1 130 ? -8.421 1.483 -16.023 1.00 87.69 130 ARG A O 1
ATOM 1075 N N . SER A 1 131 ? -7.839 -0.566 -15.316 1.00 89.19 131 SER A N 1
ATOM 1076 C CA . SER A 1 131 ? -6.416 -0.268 -15.211 1.00 89.19 131 SER A CA 1
ATOM 1077 C C . SER A 1 131 ? -5.738 -0.308 -16.561 1.00 89.19 131 SER A C 1
ATOM 1079 O O . SER A 1 131 ? -5.932 -1.227 -17.352 1.00 89.19 131 SER A O 1
ATOM 1081 N N . SER A 1 132 ? -4.895 0.688 -16.788 1.00 87.19 132 SER A N 1
ATOM 1082 C CA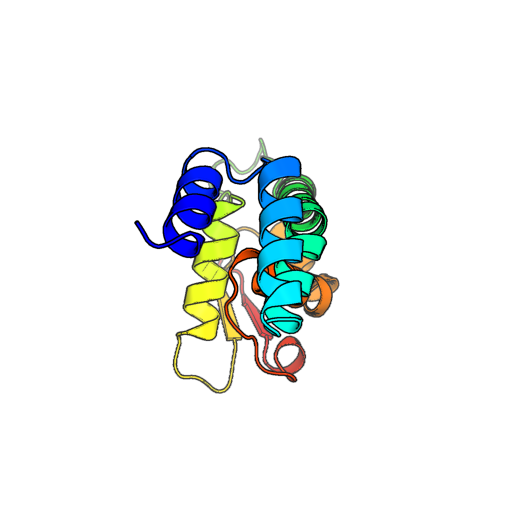 . SER A 1 132 ? -4.157 0.847 -18.027 1.00 87.19 132 SER A CA 1
ATOM 1083 C C . SER A 1 132 ? -2.737 1.261 -17.705 1.00 87.19 132 SER A C 1
ATOM 1085 O O . SER A 1 132 ? -2.466 2.402 -17.330 1.00 87.19 132 SER A O 1
ATOM 1087 N N . PHE A 1 133 ? -1.832 0.293 -17.811 1.00 85.88 133 PHE A N 1
ATOM 1088 C CA . PHE A 1 133 ? -0.405 0.494 -17.607 1.00 85.88 133 PHE A CA 1
ATOM 1089 C C . PHE A 1 133 ? 0.241 0.686 -18.970 1.00 85.88 133 PHE A C 1
ATOM 1091 O O . PHE A 1 133 ? 0.163 -0.202 -19.829 1.00 85.88 133 PHE A O 1
ATOM 1098 N N . SER A 1 134 ? 0.847 1.849 -19.189 1.00 83.44 134 SER A N 1
ATOM 1099 C CA . SER A 1 134 ? 1.525 2.171 -20.442 1.00 83.44 134 SER A CA 1
ATOM 1100 C C . SER A 1 134 ? 2.986 2.502 -20.210 1.00 83.44 134 SER A C 1
ATOM 1102 O O . SER A 1 134 ? 3.338 3.201 -19.264 1.00 83.44 134 SER A O 1
ATOM 1104 N N . CYS A 1 135 ? 3.809 2.045 -21.134 1.00 80.00 135 CYS A N 1
ATOM 1105 C CA . CYS A 1 135 ? 5.208 2.396 -21.273 1.00 80.00 135 CYS A CA 1
ATOM 1106 C C . CYS A 1 135 ? 5.373 3.275 -22.524 1.00 80.00 135 CYS A C 1
ATOM 1108 O O . CYS A 1 135 ? 4.629 3.120 -23.496 1.00 80.00 135 CYS A O 1
ATOM 1110 N N . ALA A 1 136 ? 6.324 4.200 -22.494 1.00 71.31 136 ALA A N 1
ATOM 1111 C CA . ALA A 1 136 ? 6.749 4.994 -23.638 1.00 71.31 136 ALA A CA 1
ATOM 1112 C C . ALA A 1 136 ? 8.232 4.712 -23.889 1.00 71.31 136 ALA A C 1
ATOM 1114 O O . ALA A 1 136 ? 9.021 4.752 -22.947 1.00 71.31 136 ALA A O 1
ATOM 1115 N N . CYS A 1 137 ? 8.567 4.383 -25.137 1.00 56.50 137 CYS A N 1
ATOM 1116 C CA . CYS A 1 137 ? 9.945 4.215 -25.591 1.00 56.50 137 CYS A CA 1
ATOM 1117 C C . CYS A 1 137 ? 10.642 5.565 -25.760 1.00 56.50 137 CYS A C 1
ATOM 1119 O O . CYS A 1 137 ? 9.956 6.528 -26.182 1.00 56.50 137 CYS A O 1
#

Organism: NCBI:txid2774151

InterPro domains:
  IPR014338 Uncharacterised domain CHP02996, repeat-companion domain [TIGR02996] (3-37)

pLDDT: mean 90.47, std 8.96, range [56.06, 98.44]